Protein AF-A0A428MNN6-F1 (afdb_monomer)

Solvent-accessible surface area (backbone atoms only — not comparable to full-atom values): 4678 Å² total; per-residue (Å²): 130,60,68,67,60,53,51,51,50,54,51,48,69,72,64,69,54,78,23,27,30,38,42,41,40,35,93,94,43,71,52,85,64,47,68,75,35,39,68,66,61,50,59,75,41,40,66,59,54,48,50,42,40,78,69,65,26,50,80,44,79,44,66,67,54,102,64,94,73,90,75,88,69,86,81,128

Secondary structure (DSSP, 8-state):
--HHHHHHHHHHHHH--S-EEEEEEETTEEPPPEEEE-HHHHHHTHHHHHHHHHTT-EEEEEE--SS---------

Radius of gyration: 12.12 Å; Cα contacts (8 Å, |Δi|>4): 85; chains: 1; bounding box: 30×24×32 Å

Sequence (76 aa):
MDKTESTVRVIFTAIEAPLYDIGVLSERGMFPRLDGISAAAVLDKLSLLKYHNAHGSHNRVTADTPRFLSMRSTVY

pLDDT: mean 79.55, std 18.39, range [30.3, 92.62]

Nearest PDB structures (foldseek):
  3h25-assembly1_A  TM=8.425E-01  e=2.583E-02  Plasmid RSF1010
  3h20-assembly1_A  TM=9.103E-01  e=6.246E-02  Plasmid RSF1010
  5hw4-assembly1_A  TM=5.180E-01  e=2.135E+00  Escherichia coli K-12
  4iwx-assembly1_A  TM=6.700E-01  e=5.915E+00  Escherichia coli K-12
  5ejy-assembly1_A  TM=2.986E-01  e=1.521E+00  Dictyostelium discoideum

Foldseek 3Di:
DDPVLVVLVVVCVVVVAQFKKKWKAAPVGTDDIDGGHGSVVCSVCVVVVVVSVVVHIDMDMDGPDPDDDPDPDDDD

Mean predicted aligned error: 7.37 Å

Structure (mmCIF, N/CA/C/O backbone):
data_AF-A0A428MNN6-F1
#
_entry.id   AF-A0A428MNN6-F1
#
loop_
_atom_site.group_PDB
_atom_site.id
_atom_site.type_symbol
_atom_site.label_atom_id
_atom_site.label_alt_id
_atom_site.label_comp_id
_atom_site.label_asym_id
_atom_site.label_entity_id
_atom_site.label_seq_id
_atom_site.pdbx_PDB_ins_code
_atom_site.Cartn_x
_atom_site.Cartn_y
_atom_site.Cartn_z
_atom_site.occupancy
_atom_site.B_iso_or_equiv
_atom_site.auth_seq_id
_atom_site.auth_comp_id
_atom_site.auth_asym_id
_atom_site.auth_atom_id
_atom_site.pdbx_PDB_model_num
ATOM 1 N N . MET A 1 1 ? 15.400 -5.839 9.652 1.00 59.91 1 MET A N 1
ATOM 2 C CA . MET A 1 1 ? 14.063 -5.615 9.065 1.00 59.91 1 MET A CA 1
ATOM 3 C C . MET A 1 1 ? 14.216 -4.645 7.910 1.00 59.91 1 MET A C 1
ATOM 5 O O . MET A 1 1 ? 15.031 -3.732 8.011 1.00 59.91 1 MET A O 1
ATOM 9 N N . ASP A 1 2 ? 13.515 -4.876 6.807 1.00 83.69 2 ASP A N 1
ATOM 10 C CA . ASP A 1 2 ? 13.549 -3.993 5.644 1.00 83.69 2 ASP A CA 1
ATOM 11 C C . ASP A 1 2 ? 12.953 -2.610 5.987 1.00 83.69 2 ASP A C 1
ATOM 13 O O . ASP A 1 2 ? 11.953 -2.511 6.709 1.00 83.69 2 ASP A O 1
ATOM 17 N N . LYS A 1 3 ? 13.595 -1.527 5.520 1.00 84.25 3 LYS A N 1
ATOM 18 C CA . LYS A 1 3 ? 13.176 -0.153 5.853 1.00 84.25 3 LYS A CA 1
ATOM 19 C C . LYS A 1 3 ? 11.794 0.166 5.283 1.00 84.25 3 LYS A C 1
ATOM 21 O O . LYS A 1 3 ? 10.991 0.768 5.985 1.00 84.25 3 LYS A O 1
ATOM 26 N N . THR A 1 4 ? 11.493 -0.287 4.065 1.00 84.75 4 THR A N 1
ATOM 27 C CA . THR A 1 4 ? 10.180 -0.090 3.437 1.00 84.75 4 THR A CA 1
ATOM 28 C C . THR A 1 4 ? 9.091 -0.805 4.224 1.00 84.75 4 THR A C 1
ATOM 30 O O . THR A 1 4 ? 8.061 -0.207 4.506 1.00 84.75 4 THR A O 1
ATOM 33 N N . GLU A 1 5 ? 9.319 -2.055 4.628 1.00 86.62 5 GLU A N 1
ATOM 34 C CA . GLU A 1 5 ? 8.349 -2.807 5.431 1.00 86.62 5 GLU A CA 1
ATOM 35 C C . GLU A 1 5 ? 8.075 -2.116 6.772 1.00 86.62 5 GLU A C 1
ATOM 37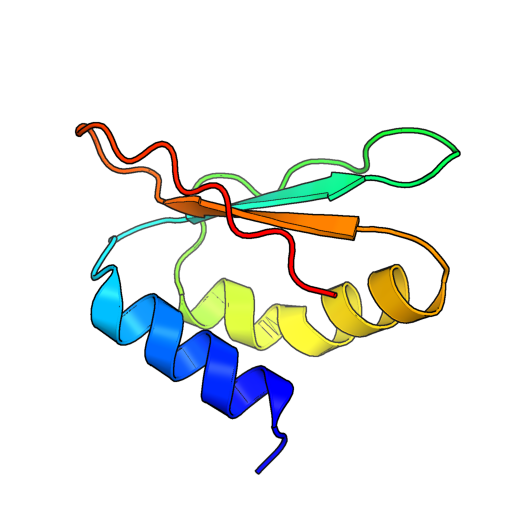 O O . GLU A 1 5 ? 6.920 -1.946 7.160 1.00 86.62 5 GLU A O 1
ATOM 42 N N . SER A 1 6 ? 9.129 -1.652 7.447 1.00 88.25 6 SER A N 1
ATOM 43 C CA . SER A 1 6 ? 9.007 -0.920 8.713 1.00 88.25 6 SER A CA 1
ATOM 44 C C . SER A 1 6 ? 8.181 0.360 8.540 1.00 88.25 6 SER A C 1
ATOM 46 O O . SER A 1 6 ? 7.268 0.616 9.322 1.00 88.25 6 SER A O 1
ATOM 48 N N . THR A 1 7 ? 8.450 1.135 7.487 1.00 87.56 7 THR A N 1
ATOM 49 C CA . THR A 1 7 ? 7.694 2.353 7.167 1.00 87.56 7 THR A CA 1
ATOM 50 C C . THR A 1 7 ? 6.231 2.052 6.848 1.00 87.56 7 THR A C 1
ATOM 52 O O . THR A 1 7 ? 5.347 2.723 7.371 1.00 87.56 7 THR A O 1
ATOM 55 N N . VAL A 1 8 ? 5.955 1.027 6.039 1.00 87.00 8 VAL A N 1
ATOM 56 C CA . VAL A 1 8 ? 4.583 0.639 5.678 1.00 87.00 8 VAL A CA 1
ATOM 57 C C . VAL A 1 8 ? 3.794 0.194 6.911 1.00 87.00 8 VAL A C 1
ATOM 59 O O . VAL A 1 8 ? 2.646 0.601 7.077 1.00 87.00 8 VAL A O 1
ATOM 62 N N . ARG A 1 9 ? 4.415 -0.563 7.825 1.00 88.81 9 ARG A N 1
ATOM 63 C CA . ARG A 1 9 ? 3.795 -0.941 9.106 1.00 88.81 9 ARG A CA 1
ATOM 64 C C . ARG A 1 9 ? 3.448 0.281 9.955 1.00 88.81 9 ARG A C 1
ATOM 66 O O . ARG A 1 9 ? 2.320 0.370 10.421 1.00 88.81 9 ARG A O 1
ATOM 73 N N . VAL A 1 10 ? 4.373 1.234 10.101 1.00 90.06 10 VAL A N 1
ATOM 74 C CA . VAL A 1 10 ? 4.122 2.489 10.837 1.00 90.06 10 VAL A CA 1
ATOM 75 C C . VAL A 1 10 ? 2.955 3.266 10.224 1.00 90.06 10 VAL A C 1
ATOM 77 O O . VAL A 1 10 ? 2.094 3.750 10.953 1.00 90.06 10 VAL A O 1
ATOM 80 N N . ILE A 1 11 ? 2.888 3.345 8.892 1.00 86.31 11 ILE A N 1
ATOM 81 C CA . ILE A 1 11 ? 1.797 4.023 8.183 1.00 86.31 11 ILE A CA 1
ATOM 82 C C . ILE A 1 11 ? 0.455 3.328 8.445 1.00 86.31 11 ILE A C 1
ATOM 84 O O . ILE A 1 11 ? -0.523 4.001 8.759 1.00 86.31 11 ILE A O 1
ATOM 88 N N . PHE A 1 12 ? 0.385 1.997 8.361 1.00 88.44 12 PHE A N 1
ATOM 89 C CA . PHE A 1 12 ? -0.866 1.277 8.623 1.00 88.44 12 PHE A CA 1
ATOM 90 C C . PHE A 1 12 ? -1.314 1.374 10.075 1.00 88.44 12 PHE A C 1
ATOM 92 O O . PHE A 1 12 ? -2.498 1.596 10.315 1.00 88.44 12 PHE A O 1
ATOM 99 N N . THR A 1 13 ? -0.383 1.310 11.028 1.00 88.00 13 THR A N 1
ATOM 100 C CA . THR A 1 13 ? -0.687 1.571 12.440 1.00 88.00 13 THR A CA 1
ATOM 101 C C . THR A 1 13 ? -1.199 2.993 12.664 1.00 88.00 13 THR A C 1
ATOM 103 O O . THR A 1 13 ? -2.038 3.187 13.527 1.00 88.00 13 THR A O 1
ATOM 106 N N . ALA A 1 14 ? -0.730 3.986 11.906 1.00 87.94 14 ALA A N 1
ATOM 107 C CA . ALA A 1 14 ? -1.199 5.365 12.049 1.00 87.94 14 ALA A CA 1
ATOM 108 C C . ALA A 1 14 ? -2.568 5.621 11.394 1.00 87.94 14 ALA A C 1
ATOM 110 O O . ALA A 1 14 ? -3.292 6.517 11.817 1.00 87.94 14 ALA A O 1
ATOM 111 N N . ILE A 1 15 ? -2.899 4.883 10.331 1.00 87.81 15 ILE A N 1
ATOM 112 C CA . ILE A 1 15 ? -4.154 5.053 9.587 1.00 87.81 15 ILE A CA 1
ATOM 113 C C . ILE A 1 15 ? -5.302 4.249 10.217 1.00 87.81 15 ILE A C 1
ATOM 115 O O . ILE A 1 15 ? -6.446 4.687 10.144 1.00 87.81 15 ILE A O 1
ATOM 119 N N . GLU A 1 16 ? -5.007 3.077 10.789 1.00 86.75 16 GLU A N 1
ATOM 120 C CA . GLU A 1 16 ? -5.978 2.190 11.457 1.00 86.75 16 GLU A CA 1
ATOM 121 C C . GLU A 1 16 ? -7.215 1.843 10.601 1.00 86.75 16 GLU A C 1
ATOM 123 O O . GLU A 1 16 ? -8.317 1.639 11.111 1.00 86.75 16 GLU A O 1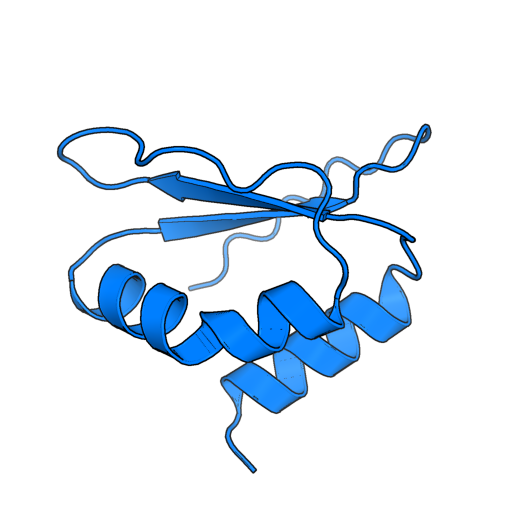
ATOM 128 N N . ALA A 1 17 ? -7.048 1.760 9.276 1.00 87.25 17 ALA A N 1
ATOM 129 C CA . ALA A 1 17 ? -8.138 1.397 8.378 1.00 87.25 17 ALA A CA 1
ATOM 130 C C . ALA A 1 17 ? -8.318 -0.127 8.310 1.00 87.25 17 ALA A C 1
ATOM 132 O O . ALA A 1 17 ? -7.329 -0.867 8.308 1.00 87.25 17 ALA A O 1
ATOM 133 N N . PRO A 1 18 ? -9.569 -0.616 8.205 1.00 87.00 18 PRO A N 1
ATOM 134 C CA . PRO A 1 18 ? -9.830 -2.046 8.093 1.00 87.00 18 PRO A CA 1
ATOM 135 C C . PRO A 1 18 ? -9.340 -2.606 6.753 1.00 87.00 18 PRO A C 1
ATOM 137 O O . PRO A 1 18 ? -8.819 -3.721 6.711 1.00 87.00 18 PRO A O 1
ATOM 140 N N . LEU A 1 19 ? -9.489 -1.828 5.677 1.00 91.19 19 LEU A N 1
ATOM 141 C CA . LEU A 1 19 ? -9.167 -2.209 4.308 1.00 91.19 19 LEU A CA 1
ATOM 142 C C . LEU A 1 19 ? -8.449 -1.071 3.576 1.00 91.19 19 LEU A C 1
ATOM 144 O O . LEU A 1 19 ? -8.589 0.111 3.905 1.00 91.19 19 LEU A O 1
ATOM 148 N N . TYR A 1 20 ? -7.683 -1.456 2.564 1.00 89.06 20 TYR A N 1
ATOM 149 C CA . TYR A 1 20 ? -6.904 -0.572 1.717 1.00 89.06 20 TYR A CA 1
ATOM 150 C C . TYR A 1 20 ? -7.083 -0.958 0.256 1.00 89.06 20 TYR A C 1
ATOM 152 O O . TYR A 1 20 ? -7.097 -2.141 -0.085 1.00 89.06 20 TYR A O 1
ATOM 160 N N . ASP A 1 21 ? -7.095 0.053 -0.600 1.00 89.12 21 ASP A N 1
ATOM 161 C CA . ASP A 1 21 ? -6.955 -0.114 -2.034 1.00 89.12 21 ASP A CA 1
ATOM 162 C C . ASP A 1 21 ? -5.531 0.232 -2.461 1.00 8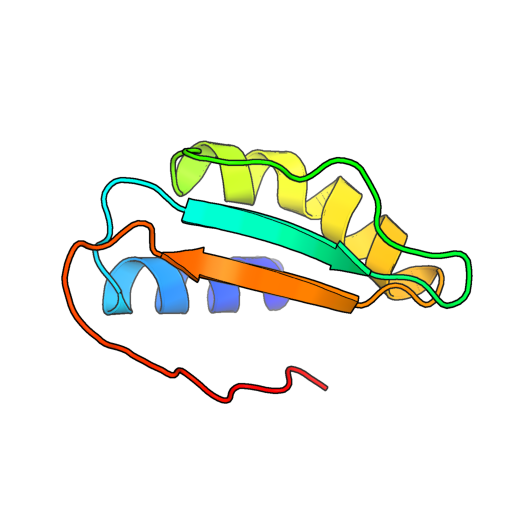9.12 21 ASP A C 1
ATOM 164 O O . ASP A 1 21 ? -4.961 1.246 -2.038 1.00 89.12 21 ASP A O 1
ATOM 168 N N . ILE A 1 22 ? -4.974 -0.563 -3.369 1.00 87.44 22 ILE A N 1
ATOM 169 C CA . ILE A 1 22 ? -3.654 -0.327 -3.951 1.00 87.44 22 ILE A CA 1
ATOM 170 C C . ILE A 1 22 ? -3.766 -0.179 -5.458 1.00 87.44 22 ILE A C 1
ATOM 172 O O . ILE A 1 22 ? -4.161 -1.109 -6.160 1.00 87.44 22 ILE A O 1
ATOM 176 N N . GLY A 1 23 ? -3.355 0.982 -5.958 1.00 89.25 23 GLY A N 1
ATOM 177 C CA . GLY A 1 23 ? -3.117 1.217 -7.377 1.00 89.25 23 GLY A CA 1
ATOM 178 C C . GLY A 1 23 ? -1.630 1.126 -7.704 1.00 89.25 23 GLY A C 1
ATOM 179 O O . GLY A 1 23 ? -0.801 1.658 -6.967 1.00 89.25 23 GLY A O 1
ATOM 180 N N . VAL A 1 24 ? -1.297 0.496 -8.829 1.00 87.88 24 VAL A N 1
ATOM 181 C CA . VAL A 1 24 ? 0.057 0.515 -9.399 1.00 87.88 24 VAL A CA 1
ATOM 182 C C . VAL A 1 24 ? -0.024 1.192 -10.760 1.00 87.88 24 VAL A C 1
ATOM 184 O O . VAL A 1 24 ? -0.724 0.724 -11.660 1.00 87.88 24 VAL A O 1
ATOM 187 N N . LEU A 1 25 ? 0.666 2.320 -10.895 1.00 88.69 25 LEU A N 1
ATOM 188 C CA . LEU A 1 25 ? 0.678 3.139 -12.101 1.00 88.69 25 LEU A CA 1
ATOM 189 C C . LEU A 1 25 ? 2.050 3.057 -12.760 1.00 88.69 25 LEU A 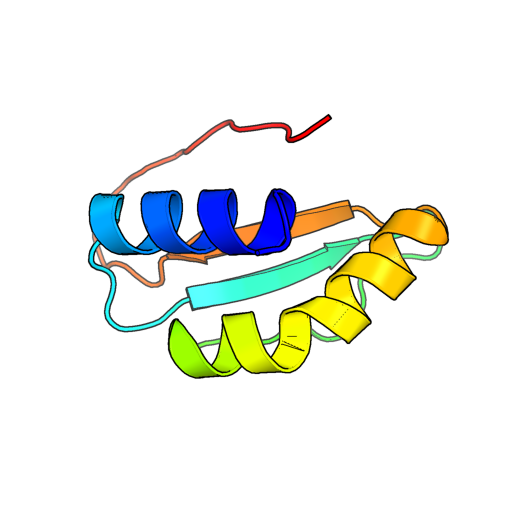C 1
ATOM 191 O O . LEU A 1 25 ? 3.051 3.304 -12.105 1.00 88.69 25 LEU A O 1
ATOM 195 N N . SER A 1 26 ? 2.102 2.767 -14.051 1.00 85.75 26 SER A N 1
ATOM 196 C CA . SER A 1 26 ? 3.327 2.844 -14.851 1.00 85.75 26 SER A CA 1
ATOM 197 C C . SER A 1 26 ? 3.132 3.808 -16.016 1.00 85.75 26 SER A C 1
ATOM 199 O O . SER A 1 26 ? 2.001 4.176 -16.339 1.00 85.75 26 SER A O 1
ATOM 201 N N . GLU A 1 27 ? 4.212 4.155 -16.714 1.00 85.94 27 GLU A N 1
ATOM 202 C CA . GLU A 1 27 ? 4.127 4.910 -17.975 1.00 85.94 27 GLU A CA 1
ATOM 203 C C . GLU A 1 27 ? 3.268 4.202 -19.037 1.00 85.94 27 GLU A C 1
ATOM 205 O O . GLU A 1 27 ? 2.703 4.843 -19.918 1.00 85.94 27 GLU A O 1
ATOM 210 N N . ARG A 1 28 ? 3.128 2.872 -18.938 1.00 86.00 28 ARG A N 1
ATOM 211 C CA . ARG A 1 28 ? 2.308 2.053 -19.843 1.00 86.00 28 ARG A CA 1
ATOM 212 C C . ARG A 1 28 ? 0.831 2.000 -19.443 1.00 86.00 28 ARG A C 1
ATOM 214 O O . ARG A 1 28 ? 0.045 1.357 -20.133 1.00 86.00 28 ARG A O 1
ATOM 221 N N . GLY A 1 29 ? 0.455 2.648 -18.341 1.00 85.06 29 GLY A N 1
ATOM 222 C CA . GLY A 1 29 ? -0.901 2.658 -17.802 1.00 85.06 29 GLY A CA 1
ATOM 223 C C . GLY A 1 29 ? -1.007 2.031 -16.413 1.00 85.06 29 GLY A C 1
ATOM 224 O O . GLY A 1 29 ? -0.007 1.743 -15.746 1.00 85.06 29 GLY A O 1
ATOM 225 N N . MET A 1 30 ? -2.249 1.856 -15.961 1.00 85.44 30 MET A N 1
ATOM 226 C CA . MET A 1 30 ? -2.572 1.338 -14.631 1.00 85.44 30 MET A CA 1
ATOM 227 C C . MET A 1 30 ? -2.708 -0.187 -14.658 1.00 85.44 30 MET A C 1
ATOM 229 O O . MET A 1 30 ? -3.418 -0.735 -15.501 1.00 85.44 30 MET A O 1
ATOM 233 N N . PHE A 1 31 ? -2.054 -0.869 -13.719 1.00 82.88 31 PHE A N 1
ATOM 234 C CA . PHE A 1 31 ? -2.292 -2.291 -13.474 1.00 82.88 31 PHE A CA 1
ATOM 235 C C . PHE A 1 31 ? -3.653 -2.505 -12.792 1.00 82.88 31 PHE A C 1
ATOM 237 O O . PHE A 1 31 ? -4.197 -1.564 -12.205 1.00 82.88 31 PHE A O 1
ATOM 244 N N . PRO A 1 32 ? -4.201 -3.737 -12.822 1.00 84.44 32 PRO A N 1
ATOM 245 C CA . PRO A 1 32 ? -5.388 -4.078 -12.049 1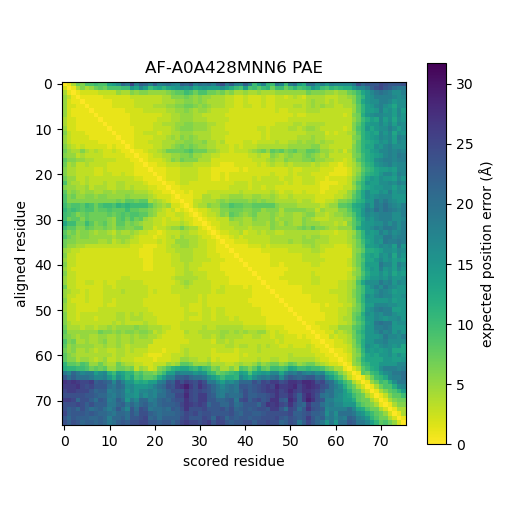.00 84.44 32 PRO A CA 1
ATOM 246 C C . PRO A 1 32 ? -5.234 -3.661 -10.585 1.00 84.44 32 PRO A C 1
ATOM 248 O O . PRO A 1 32 ? -4.226 -3.968 -9.942 1.00 84.44 32 PRO A O 1
ATOM 251 N N . ARG A 1 33 ? -6.227 -2.926 -10.082 1.00 82.81 33 ARG A N 1
ATOM 252 C CA . ARG A 1 33 ? -6.226 -2.420 -8.714 1.00 82.81 33 ARG A CA 1
ATOM 253 C C . ARG A 1 33 ? -6.468 -3.566 -7.733 1.00 82.81 33 ARG A C 1
ATOM 255 O O . ARG A 1 33 ? -7.190 -4.514 -8.037 1.00 82.81 33 ARG A O 1
ATOM 262 N N . LEU A 1 34 ? -5.824 -3.494 -6.574 1.00 85.81 34 LEU A N 1
ATOM 263 C CA . LEU A 1 34 ? -6.076 -4.400 -5.459 1.00 85.81 34 LEU A CA 1
ATOM 264 C C . LEU A 1 34 ? -6.964 -3.666 -4.465 1.00 85.81 34 LEU A C 1
ATOM 266 O O . LEU A 1 34 ? -6.446 -2.938 -3.624 1.00 85.81 34 LEU A O 1
ATOM 270 N N . ASP A 1 35 ? -8.272 -3.818 -4.609 1.00 88.81 35 ASP A N 1
ATOM 271 C CA . ASP A 1 35 ? -9.251 -3.102 -3.794 1.00 88.81 35 ASP A CA 1
ATOM 272 C C . ASP A 1 35 ? -9.662 -3.915 -2.562 1.00 88.81 35 ASP A C 1
ATOM 274 O O . ASP A 1 35 ? -9.725 -5.149 -2.611 1.00 88.81 35 ASP A O 1
ATOM 278 N N . GLY A 1 36 ? -9.943 -3.222 -1.458 1.00 88.94 36 GLY A N 1
ATOM 279 C CA . GLY A 1 36 ? -10.518 -3.822 -0.257 1.00 88.94 36 GLY A CA 1
ATOM 280 C C . GLY A 1 36 ? -9.648 -4.901 0.398 1.00 88.94 36 GLY A C 1
ATOM 281 O O . GLY A 1 36 ? -10.176 -5.920 0.846 1.00 88.94 36 GLY A O 1
ATOM 282 N N . ILE A 1 37 ? -8.322 -4.726 0.447 1.00 91.12 37 ILE A N 1
ATOM 283 C CA . ILE A 1 37 ? -7.402 -5.705 1.052 1.00 91.12 37 ILE A CA 1
ATOM 284 C C . ILE A 1 37 ? -6.907 -5.274 2.436 1.00 91.12 37 ILE A C 1
ATOM 286 O O . ILE A 1 37 ? -6.729 -4.093 2.720 1.00 91.12 37 ILE A O 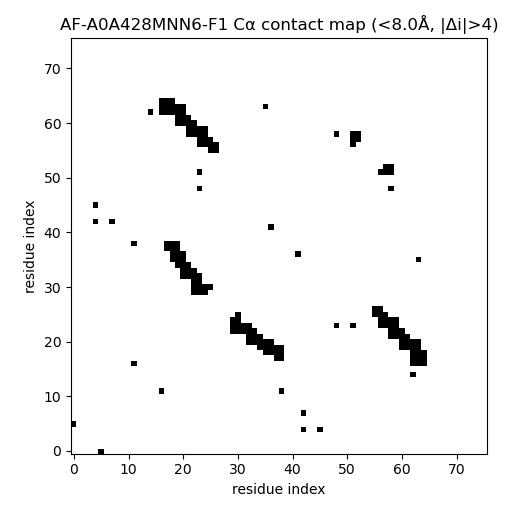1
ATOM 290 N N . SER A 1 38 ? -6.660 -6.243 3.320 1.00 92.00 38 SER A N 1
ATOM 291 C CA . SER A 1 38 ? -6.165 -5.972 4.675 1.00 92.00 38 SER A CA 1
ATOM 292 C C . SER A 1 38 ? -4.706 -5.502 4.676 1.00 92.00 38 SER A C 1
ATOM 294 O O . SER A 1 38 ? -3.931 -5.844 3.781 1.00 92.00 38 SER A O 1
ATOM 296 N N . ALA A 1 39 ? -4.288 -4.796 5.733 1.00 90.56 39 ALA A N 1
ATOM 297 C CA . ALA A 1 39 ? -2.891 -4.386 5.930 1.00 90.56 39 ALA A CA 1
ATOM 298 C C . ALA A 1 39 ? -1.899 -5.564 5.832 1.00 90.56 39 ALA A C 1
ATOM 300 O O . ALA A 1 39 ? -0.824 -5.427 5.248 1.00 90.56 39 ALA A O 1
ATOM 301 N N . ALA A 1 40 ? -2.270 -6.736 6.360 1.00 91.88 40 ALA A N 1
ATOM 302 C CA . ALA A 1 40 ? -1.462 -7.951 6.255 1.00 91.88 40 ALA A CA 1
ATOM 303 C C . ALA A 1 40 ? -1.299 -8.397 4.793 1.00 91.88 40 ALA A C 1
ATOM 305 O O . ALA A 1 40 ? -0.179 -8.623 4.344 1.00 91.88 40 ALA A O 1
ATOM 306 N N . ALA A 1 41 ? -2.389 -8.405 4.019 1.00 91.56 41 ALA A N 1
ATOM 307 C CA . ALA A 1 41 ? -2.346 -8.748 2.601 1.00 91.56 41 ALA A CA 1
ATOM 308 C C . ALA A 1 41 ? -1.525 -7.744 1.768 1.00 91.56 41 ALA A C 1
ATOM 310 O O . ALA A 1 41 ? -0.921 -8.129 0.764 1.00 91.56 41 ALA A O 1
ATOM 311 N N . VAL A 1 42 ? -1.465 -6.468 2.173 1.00 90.00 42 VAL A N 1
ATOM 312 C CA . VAL A 1 42 ? -0.556 -5.490 1.550 1.00 90.00 42 VAL A CA 1
ATOM 313 C C . VAL A 1 42 ? 0.907 -5.841 1.829 1.00 90.00 42 VAL A C 1
ATOM 315 O O . VAL A 1 42 ? 1.732 -5.812 0.913 1.00 90.00 42 VAL A O 1
ATOM 318 N N . LEU A 1 43 ? 1.234 -6.183 3.078 1.00 91.12 43 LEU A N 1
ATOM 319 C CA . LEU A 1 43 ? 2.592 -6.553 3.482 1.00 91.12 43 LEU A CA 1
ATOM 320 C C . LEU A 1 43 ? 3.067 -7.829 2.774 1.00 91.12 43 LEU A C 1
ATOM 322 O O . LEU A 1 43 ? 4.197 -7.862 2.290 1.00 91.12 43 LEU A O 1
ATOM 326 N N . ASP A 1 44 ? 2.190 -8.818 2.602 1.00 92.62 44 ASP A N 1
ATOM 327 C CA . ASP A 1 44 ? 2.493 -10.045 1.850 1.00 92.62 44 ASP A CA 1
ATOM 328 C C . ASP A 1 44 ? 2.813 -9.761 0.372 1.00 92.62 44 ASP A C 1
ATOM 330 O O . ASP A 1 44 ? 3.606 -10.459 -0.263 1.00 92.62 44 ASP A O 1
ATOM 334 N N . LYS A 1 45 ? 2.232 -8.694 -0.190 1.00 89.81 45 LYS A N 1
ATOM 335 C CA . LYS A 1 45 ? 2.463 -8.255 -1.575 1.00 89.81 45 LYS A CA 1
ATOM 336 C C . LYS A 1 45 ? 3.601 -7.243 -1.707 1.00 89.81 45 LYS A C 1
ATOM 338 O O . LYS A 1 45 ? 3.888 -6.797 -2.820 1.00 89.81 45 LYS A O 1
ATOM 343 N N . LEU A 1 46 ? 4.291 -6.892 -0.621 1.00 89.81 46 LEU A N 1
ATOM 344 C CA . LEU A 1 46 ? 5.289 -5.822 -0.630 1.00 89.81 46 LEU A CA 1
ATOM 345 C C . LEU A 1 46 ? 6.448 -6.101 -1.598 1.00 89.81 46 LEU A C 1
ATOM 347 O O . LEU A 1 46 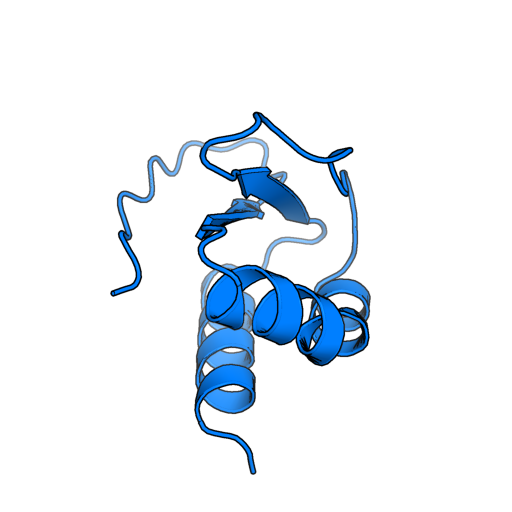? 6.928 -5.181 -2.255 1.00 89.81 46 LEU A O 1
ATOM 351 N N . SER A 1 47 ? 6.866 -7.361 -1.746 1.00 89.12 47 SER A N 1
ATOM 352 C CA . SER A 1 47 ? 7.900 -7.754 -2.714 1.00 89.12 47 SER A CA 1
ATOM 353 C C . SER A 1 47 ? 7.486 -7.470 -4.161 1.00 89.12 47 SER A C 1
ATOM 355 O O . SER A 1 47 ? 8.287 -6.959 -4.940 1.00 89.12 47 SER A O 1
ATOM 357 N N . LEU A 1 48 ? 6.221 -7.730 -4.509 1.00 88.38 48 LEU A N 1
ATOM 358 C CA . LEU A 1 48 ? 5.670 -7.423 -5.830 1.00 88.38 48 LEU A CA 1
ATOM 359 C C . LEU A 1 48 ? 5.600 -5.907 -6.058 1.00 88.38 48 LEU A C 1
ATOM 361 O O . LEU A 1 48 ? 6.002 -5.409 -7.106 1.00 88.38 48 LEU A O 1
ATOM 365 N N . LEU A 1 49 ? 5.144 -5.156 -5.054 1.00 88.81 49 LEU A N 1
ATOM 366 C CA . LEU A 1 49 ? 5.072 -3.695 -5.123 1.00 88.81 49 LEU A CA 1
ATOM 367 C C . LEU A 1 49 ? 6.464 -3.062 -5.269 1.00 88.81 49 LEU A C 1
ATOM 369 O O . LEU A 1 49 ? 6.637 -2.113 -6.034 1.00 88.81 49 LEU A O 1
ATOM 373 N N . LYS A 1 50 ? 7.474 -3.607 -4.586 1.00 88.88 50 LYS A N 1
ATOM 374 C CA . LYS A 1 50 ? 8.877 -3.202 -4.746 1.00 88.88 50 LYS A CA 1
ATOM 375 C C . LYS A 1 50 ? 9.413 -3.506 -6.134 1.00 88.88 50 LYS A C 1
ATOM 377 O O . LYS A 1 50 ? 10.093 -2.658 -6.698 1.00 88.88 50 LYS A O 1
ATOM 382 N N . TYR A 1 51 ? 9.092 -4.677 -6.682 1.00 90.00 51 TYR A N 1
ATOM 383 C CA . TYR A 1 51 ? 9.461 -5.033 -8.049 1.00 90.00 51 TYR A CA 1
ATOM 384 C C . TYR A 1 51 ? 8.889 -4.021 -9.048 1.00 90.00 51 TYR A C 1
ATOM 386 O O . TYR A 1 51 ? 9.632 -3.451 -9.840 1.00 90.00 51 TYR A O 1
ATOM 394 N N . HIS A 1 52 ? 7.595 -3.707 -8.954 1.00 87.94 52 HIS A N 1
ATOM 395 C CA . HIS A 1 52 ? 6.983 -2.695 -9.813 1.00 87.94 52 HIS A CA 1
ATOM 396 C C . HIS A 1 52 ? 7.627 -1.314 -9.650 1.00 87.94 52 HIS A C 1
ATOM 398 O O . HIS A 1 52 ? 7.896 -0.659 -10.656 1.00 87.94 52 HIS A O 1
ATOM 404 N N . ASN A 1 53 ? 7.942 -0.905 -8.416 1.00 87.75 53 ASN A N 1
ATOM 405 C CA . ASN A 1 53 ? 8.653 0.349 -8.156 1.00 87.75 53 ASN A CA 1
ATOM 406 C C . ASN A 1 53 ? 10.043 0.377 -8.808 1.00 87.75 53 ASN A C 1
ATOM 408 O O . ASN A 1 53 ? 10.360 1.287 -9.570 1.00 87.75 53 ASN A O 1
ATOM 412 N N . ALA A 1 54 ? 10.829 -0.684 -8.623 1.00 90.12 54 ALA A N 1
ATOM 413 C CA . ALA A 1 54 ? 12.145 -0.822 -9.244 1.00 90.12 54 ALA A CA 1
ATOM 414 C C . ALA A 1 54 ? 12.096 -0.805 -10.786 1.00 90.12 54 ALA A C 1
ATOM 416 O O . ALA A 1 54 ? 13.078 -0.441 -11.427 1.00 90.12 54 ALA A O 1
ATOM 417 N N . HIS A 1 55 ? 10.955 -1.164 -11.379 1.00 89.31 55 HIS A N 1
ATOM 418 C CA . HIS A 1 55 ? 10.711 -1.141 -12.821 1.00 89.31 55 HIS A CA 1
ATOM 419 C C . HIS A 1 55 ? 9.933 0.100 -13.301 1.00 89.31 55 HIS A C 1
ATOM 421 O O . HIS A 1 55 ? 9.320 0.069 -14.368 1.00 89.31 55 HIS A O 1
ATOM 427 N N . GLY A 1 56 ? 9.965 1.198 -12.539 1.00 87.44 56 GLY A N 1
ATOM 428 C CA . GLY A 1 56 ? 9.434 2.498 -12.967 1.00 87.44 56 GLY A CA 1
ATOM 429 C C . GLY A 1 56 ? 7.925 2.662 -12.784 1.00 87.44 56 GLY A C 1
ATOM 430 O O . GLY A 1 56 ? 7.312 3.502 -13.439 1.00 87.44 56 GLY A O 1
ATOM 431 N N . SER A 1 57 ? 7.303 1.853 -11.924 1.00 89.75 57 SER A N 1
ATOM 432 C CA . SER A 1 57 ? 5.905 2.048 -11.527 1.00 89.75 57 SER A CA 1
ATOM 433 C C . SER A 1 57 ? 5.803 2.786 -10.191 1.00 89.75 57 SER A C 1
ATOM 435 O O . SER A 1 57 ? 6.634 2.633 -9.307 1.00 89.75 57 SER A O 1
ATOM 437 N N . HIS A 1 58 ? 4.731 3.533 -9.986 1.00 87.06 58 HIS A N 1
ATOM 438 C CA . HIS A 1 58 ? 4.414 4.183 -8.725 1.00 87.06 58 HIS A CA 1
ATOM 439 C C . HIS A 1 58 ? 3.252 3.468 -8.046 1.00 87.06 58 HIS A C 1
ATOM 441 O O . HIS A 1 58 ? 2.196 3.249 -8.643 1.00 87.06 58 HIS A O 1
ATOM 447 N N . ASN A 1 59 ? 3.442 3.131 -6.773 1.00 86.88 59 ASN A N 1
ATOM 448 C CA . ASN A 1 59 ? 2.411 2.504 -5.958 1.00 86.88 59 ASN A CA 1
ATOM 449 C C . ASN A 1 59 ? 1.655 3.581 -5.181 1.00 86.88 59 ASN A C 1
ATOM 451 O O . ASN A 1 59 ? 2.262 4.442 -4.543 1.00 86.88 59 ASN A O 1
ATOM 455 N N . ARG A 1 60 ? 0.328 3.504 -5.191 1.00 84.88 60 ARG A N 1
ATOM 456 C CA . ARG A 1 60 ? -0.556 4.354 -4.400 1.00 84.88 60 ARG A CA 1
ATOM 457 C C . ARG A 1 60 ? -1.385 3.477 -3.483 1.00 84.88 60 ARG A C 1
ATOM 459 O O . ARG A 1 60 ? -2.057 2.572 -3.961 1.00 84.88 60 ARG A O 1
ATOM 466 N N . VAL A 1 61 ? -1.368 3.786 -2.192 1.00 84.56 61 VAL A N 1
ATOM 467 C CA . VAL A 1 61 ? -2.220 3.134 -1.197 1.00 84.56 61 VAL A CA 1
ATOM 468 C C . VAL A 1 61 ? -3.248 4.144 -0.712 1.00 84.56 61 VAL A C 1
ATOM 470 O O . VAL A 1 61 ? -2.898 5.272 -0.362 1.00 84.56 61 VAL A O 1
ATOM 473 N N . THR A 1 62 ? -4.516 3.757 -0.720 1.00 86.12 62 THR A N 1
ATOM 474 C CA . THR A 1 62 ? -5.617 4.549 -0.172 1.00 86.12 62 THR A CA 1
ATOM 475 C C . THR A 1 62 ? -6.373 3.700 0.828 1.00 86.12 62 THR A C 1
ATOM 477 O O . THR A 1 62 ? -6.682 2.552 0.545 1.00 86.12 62 THR A O 1
ATOM 480 N N . ALA A 1 63 ? -6.652 4.251 2.002 1.00 82.94 63 ALA A N 1
ATOM 481 C CA . ALA A 1 63 ? -7.531 3.594 2.954 1.00 82.94 63 ALA A CA 1
ATOM 482 C C . ALA A 1 63 ? -8.961 3.598 2.410 1.00 82.94 63 ALA A C 1
ATOM 484 O O . ALA A 1 63 ? -9.437 4.649 1.975 1.00 82.94 63 ALA A O 1
ATOM 485 N N . ASP A 1 64 ? -9.635 2.451 2.465 1.00 75.94 64 ASP A N 1
ATOM 486 C CA . ASP A 1 64 ? -11.077 2.381 2.239 1.00 75.94 64 ASP A CA 1
ATOM 487 C C . ASP A 1 64 ? -11.773 2.779 3.547 1.00 75.94 64 ASP A C 1
ATOM 489 O O . ASP A 1 64 ? -12.237 1.962 4.346 1.00 75.94 64 ASP A O 1
ATOM 493 N N . THR A 1 65 ? -11.696 4.076 3.852 1.00 58.28 65 THR A N 1
ATOM 494 C CA . THR A 1 65 ? -12.354 4.691 5.002 1.00 58.28 65 THR A CA 1
ATOM 495 C C . THR A 1 65 ? -13.502 5.573 4.520 1.00 58.28 65 THR A C 1
ATOM 497 O O . THR A 1 65 ? -13.319 6.396 3.621 1.00 58.28 65 THR A O 1
ATOM 500 N N . PRO A 1 66 ? -14.680 5.537 5.169 1.00 47.47 66 PRO A N 1
ATOM 501 C CA . PRO A 1 66 ? -15.790 6.428 4.827 1.00 47.47 66 PRO A CA 1
ATOM 502 C C . PRO A 1 66 ? -15.559 7.901 5.228 1.00 47.47 66 PRO A C 1
ATOM 504 O O . PRO A 1 66 ? -16.518 8.669 5.318 1.00 47.47 66 PRO A O 1
ATOM 507 N N . ARG A 1 67 ? -14.319 8.345 5.491 1.00 41.56 67 ARG A N 1
ATOM 508 C CA . ARG A 1 67 ? -14.018 9.735 5.866 1.00 41.56 67 ARG A CA 1
ATOM 509 C C . ARG A 1 67 ? -12.690 10.228 5.293 1.00 41.56 67 ARG A C 1
ATOM 511 O O . ARG A 1 67 ? -11.623 9.815 5.724 1.00 41.56 67 ARG A O 1
ATOM 518 N N . PHE A 1 68 ? -12.824 11.167 4.354 1.00 42.1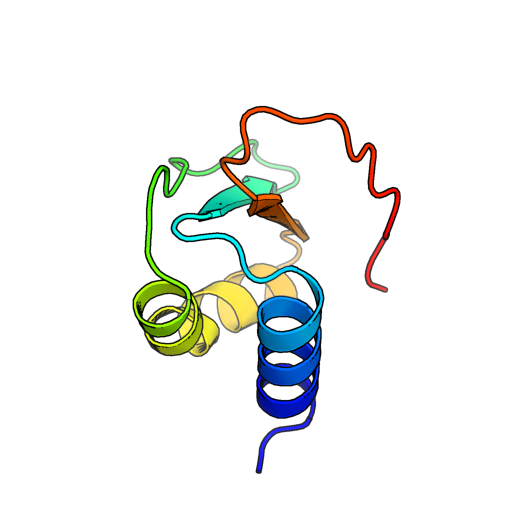2 68 PHE A N 1
ATOM 519 C CA . PHE A 1 68 ? -11.930 12.286 4.045 1.00 42.12 68 PHE A CA 1
ATOM 520 C C . PHE A 1 68 ? -10.516 12.216 4.644 1.00 42.12 68 PHE A C 1
ATOM 522 O O . PHE A 1 68 ? -10.263 12.773 5.708 1.00 42.12 68 PHE A O 1
ATOM 529 N N . LEU A 1 69 ? -9.560 11.671 3.892 1.00 36.47 69 LEU A N 1
ATOM 530 C CA . LEU A 1 69 ? -8.167 12.094 4.010 1.00 36.47 69 LEU A CA 1
ATOM 531 C C . LEU A 1 69 ? -7.514 12.091 2.622 1.00 36.47 69 LEU A C 1
ATOM 533 O O . LEU A 1 69 ? -7.019 11.084 2.122 1.00 36.47 69 LEU A O 1
ATOM 537 N N . SER A 1 70 ? -7.531 13.260 1.977 1.00 35.62 70 SER A N 1
ATOM 538 C CA . SER A 1 70 ? -6.676 13.568 0.829 1.00 35.62 70 SER A CA 1
ATOM 539 C C . SER A 1 70 ? -5.221 13.604 1.308 1.00 35.62 70 SER A C 1
ATOM 541 O O . SER A 1 70 ? -4.663 14.669 1.572 1.00 35.62 70 SER A O 1
ATOM 543 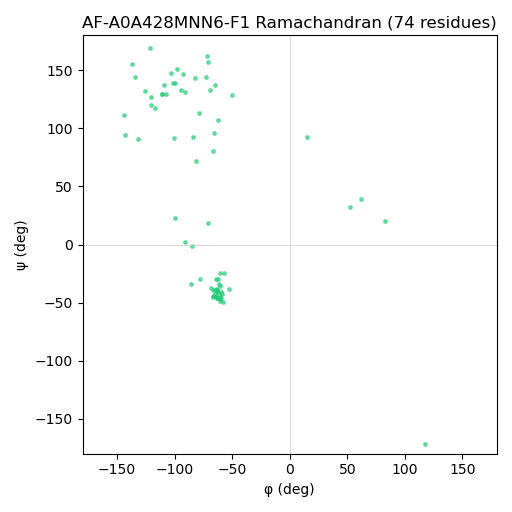N N . MET A 1 71 ? -4.600 12.435 1.446 1.00 32.59 71 MET A N 1
ATOM 544 C CA . MET A 1 71 ? -3.191 12.316 1.795 1.00 32.59 71 MET A CA 1
ATOM 545 C C . MET A 1 71 ? -2.362 12.450 0.512 1.00 32.59 71 MET A C 1
ATOM 547 O O . MET A 1 71 ? -2.135 11.496 -0.232 1.00 32.59 71 MET A O 1
ATOM 551 N N . ARG A 1 72 ? -1.943 13.687 0.219 1.00 34.12 72 ARG A N 1
ATOM 552 C CA . ARG A 1 72 ? -0.783 13.942 -0.639 1.00 34.12 72 ARG A CA 1
ATOM 553 C C . ARG A 1 72 ? 0.445 13.415 0.101 1.00 34.12 72 ARG A C 1
ATOM 555 O O . ARG A 1 72 ? 1.019 14.106 0.935 1.00 34.12 72 ARG A O 1
ATOM 562 N N . SER A 1 73 ? 0.850 12.194 -0.202 1.00 30.30 73 SER A N 1
ATOM 563 C CA . SER A 1 73 ? 2.191 11.720 0.115 1.00 30.30 73 SER A CA 1
ATOM 564 C C . SER A 1 73 ? 2.751 11.064 -1.133 1.00 30.30 73 SER A C 1
ATOM 566 O O . SER A 1 73 ? 2.529 9.890 -1.408 1.00 30.30 73 SER A O 1
ATOM 568 N N . THR A 1 74 ? 3.427 11.889 -1.929 1.00 32.84 74 THR A N 1
ATOM 569 C CA . THR A 1 74 ? 4.413 11.438 -2.904 1.00 32.84 74 THR A CA 1
ATOM 570 C C . THR A 1 74 ? 5.525 10.766 -2.109 1.00 32.84 74 THR A C 1
ATOM 572 O O . THR A 1 74 ? 6.260 11.435 -1.386 1.00 32.84 74 THR A O 1
ATOM 575 N N . VAL A 1 75 ? 5.598 9.440 -2.180 1.00 34.09 75 VAL A N 1
ATOM 576 C CA . VAL A 1 75 ? 6.779 8.695 -1.744 1.00 34.09 75 VAL A CA 1
ATOM 577 C C . VAL A 1 75 ? 7.792 8.821 -2.882 1.00 34.09 75 VAL A C 1
ATOM 579 O O . VAL A 1 75 ? 7.510 8.358 -3.988 1.00 34.09 75 VAL A O 1
ATOM 582 N N . TYR A 1 76 ? 8.898 9.524 -2.625 1.00 38.72 76 TYR A N 1
ATOM 583 C CA . TYR A 1 76 ? 10.115 9.459 -3.440 1.00 38.72 76 TYR A CA 1
ATOM 584 C C . TYR A 1 76 ? 10.883 8.178 -3.115 1.00 38.72 76 TYR A C 1
ATOM 586 O O . TYR A 1 76 ? 10.899 7.799 -1.919 1.00 38.72 76 TYR A O 1
#

Organism: NCBI:txid570835